Protein AF-A0A0F9UFG9-F1 (afdb_monomer_lite)

Foldseek 3Di:
DFQVVVDDPVQCCPPVALNVVLDDPVRRGPDFDKDKDFLVLLQQAAASVNPDRLVCCCVPPNDPVLVVLLVVCLVVPDQPDEFEEEPRHGRDDSSNSSSCNVVRHMHIYTYSVVVVVVVVVPPDD

Radius of gyration: 14.93 Å; chains: 1; bounding box: 31×34×44 Å

Secondary structure (DSSP, 8-state):
--GGGT--HHHHT-TTSTHHHH--GGGTT--PPPEEE-HHHHHTPBPTTSSSBHHHHHHHH--HHHHHHHHHHHHT--TT-EEEEETTEEEE-HHHHHHHHHHT--EEEEETHHHHHHHHH----

Structure (mmCIF, N/CA/C/O backbone):
data_AF-A0A0F9UFG9-F1
#
_entry.id   AF-A0A0F9UFG9-F1
#
loop_
_atom_site.group_PDB
_atom_site.id
_atom_site.type_symbol
_atom_site.label_atom_id
_atom_site.label_alt_id
_atom_site.label_comp_id
_atom_site.label_asym_id
_atom_site.label_entity_id
_atom_site.label_seq_id
_atom_site.pdbx_PDB_ins_code
_atom_site.Cartn_x
_atom_site.Cartn_y
_atom_site.Cartn_z
_atom_site.occupancy
_atom_site.B_iso_or_equiv
_atom_site.auth_seq_id
_atom_site.auth_comp_id
_atom_site.auth_asym_id
_atom_site.auth_atom_id
_atom_site.pdbx_PDB_model_num
ATOM 1 N N . MET A 1 1 ? -1.168 -2.558 -15.833 1.00 82.25 1 MET A N 1
ATOM 2 C CA . MET A 1 1 ? -0.671 -1.314 -15.203 1.00 82.25 1 MET A CA 1
ATOM 3 C C . MET A 1 1 ? 0.824 -1.455 -15.121 1.00 82.25 1 MET A C 1
ATOM 5 O O . MET A 1 1 ? 1.279 -2.537 -14.784 1.00 82.25 1 MET A O 1
ATOM 9 N N . LYS A 1 2 ? 1.577 -0.415 -15.444 1.00 83.06 2 LYS A N 1
ATOM 10 C CA . LYS A 1 2 ? 3.042 -0.458 -15.411 1.00 83.06 2 LYS A CA 1
ATOM 11 C C . LYS A 1 2 ? 3.569 0.313 -14.212 1.00 83.06 2 LYS A C 1
ATOM 13 O O . LYS A 1 2 ? 2.946 1.281 -13.784 1.00 83.06 2 LYS A O 1
ATOM 18 N N . LEU A 1 3 ? 4.744 -0.051 -13.704 1.00 80.50 3 LEU A N 1
ATOM 19 C CA . LEU A 1 3 ? 5.371 0.694 -12.604 1.00 80.50 3 LEU A CA 1
ATOM 20 C C . LEU A 1 3 ? 5.663 2.149 -12.980 1.00 80.50 3 LEU A C 1
ATOM 22 O O . LEU A 1 3 ? 5.494 3.044 -12.157 1.00 80.50 3 LEU A O 1
ATOM 26 N N . ILE A 1 4 ? 6.016 2.398 -14.242 1.00 79.81 4 ILE A N 1
ATOM 27 C CA . ILE A 1 4 ? 6.235 3.752 -14.774 1.00 79.81 4 ILE A CA 1
ATOM 28 C C . ILE A 1 4 ? 4.969 4.628 -14.800 1.00 79.81 4 ILE A C 1
ATOM 30 O O . ILE A 1 4 ? 5.070 5.835 -14.999 1.00 79.81 4 ILE A O 1
ATOM 34 N N . GLU A 1 5 ? 3.776 4.043 -14.632 1.00 81.00 5 GLU A N 1
ATOM 35 C CA . GLU A 1 5 ? 2.523 4.797 -14.475 1.00 81.00 5 GLU A CA 1
ATOM 36 C C . GLU A 1 5 ? 2.332 5.289 -13.030 1.00 81.00 5 GLU A C 1
ATOM 38 O O . GLU A 1 5 ? 1.543 6.205 -12.804 1.00 81.00 5 GLU A O 1
ATOM 43 N N . LEU A 1 6 ? 3.050 4.697 -12.066 1.00 79.31 6 LEU A N 1
ATOM 44 C CA . LEU A 1 6 ? 2.992 5.029 -10.639 1.00 79.31 6 LEU A CA 1
ATOM 45 C C . LEU A 1 6 ? 4.178 5.885 -10.185 1.00 79.31 6 LEU A C 1
ATOM 47 O O . LEU A 1 6 ? 4.005 6.751 -9.332 1.00 79.31 6 LEU A O 1
ATOM 51 N N . TYR A 1 7 ? 5.361 5.664 -10.763 1.00 82.50 7 TYR A N 1
ATOM 52 C CA . TYR A 1 7 ? 6.602 6.299 -10.327 1.00 82.50 7 TYR A CA 1
ATOM 53 C C . TYR A 1 7 ? 7.412 6.846 -11.495 1.00 82.50 7 TYR A C 1
ATOM 55 O O . TYR A 1 7 ? 7.462 6.291 -12.595 1.00 82.50 7 TYR A O 1
ATOM 63 N N . THR A 1 8 ? 8.135 7.922 -11.225 1.00 81.56 8 THR A N 1
ATOM 64 C CA . THR A 1 8 ? 9.182 8.427 -12.103 1.00 81.56 8 THR A CA 1
ATOM 65 C C . THR A 1 8 ? 10.448 7.575 -11.990 1.00 81.56 8 THR A C 1
ATOM 67 O O . THR A 1 8 ? 10.756 6.993 -10.953 1.00 81.56 8 THR A O 1
ATOM 70 N N . ASN A 1 9 ? 11.276 7.583 -13.039 1.00 77.25 9 ASN A N 1
ATOM 71 C CA . ASN A 1 9 ? 12.590 6.926 -13.005 1.00 77.25 9 ASN A CA 1
ATOM 72 C C . ASN A 1 9 ? 13.503 7.430 -11.874 1.00 77.25 9 ASN A C 1
ATOM 74 O O . ASN A 1 9 ? 14.442 6.730 -11.508 1.00 77.25 9 ASN A O 1
ATOM 78 N N . ALA A 1 10 ? 13.290 8.653 -11.377 1.00 80.31 10 ALA A N 1
ATOM 79 C CA . ALA A 1 10 ? 14.068 9.193 -10.269 1.00 80.31 10 ALA A CA 1
ATOM 80 C C . ALA A 1 10 ? 13.677 8.524 -8.944 1.00 80.31 10 ALA A C 1
ATOM 82 O O . ALA A 1 10 ? 14.565 8.102 -8.216 1.00 80.31 10 ALA A O 1
ATOM 83 N N . GLU A 1 11 ? 12.376 8.361 -8.688 1.00 78.81 11 GLU A N 1
ATOM 84 C CA . GLU A 1 11 ? 11.850 7.703 -7.481 1.00 78.81 11 GLU A CA 1
ATOM 85 C C . GLU A 1 11 ? 12.256 6.229 -7.423 1.00 78.81 11 GLU A C 1
ATOM 87 O O . GLU A 1 11 ? 12.689 5.742 -6.386 1.00 78.81 11 GLU A O 1
ATOM 92 N N . ILE A 1 12 ? 12.221 5.526 -8.558 1.00 76.62 12 ILE A N 1
ATOM 93 C CA . ILE A 1 12 ? 12.618 4.110 -8.605 1.00 76.62 12 ILE A CA 1
ATOM 94 C C . ILE A 1 12 ? 14.127 3.929 -8.383 1.00 76.62 12 ILE A C 1
ATOM 96 O O . ILE A 1 12 ? 14.566 2.886 -7.914 1.00 76.62 12 ILE A O 1
ATOM 100 N N . ARG A 1 13 ? 14.946 4.931 -8.718 1.00 76.06 13 ARG A N 1
ATOM 101 C CA . ARG A 1 13 ? 16.411 4.870 -8.572 1.00 76.06 13 ARG A CA 1
ATOM 102 C C . ARG A 1 13 ? 16.918 5.448 -7.256 1.00 76.06 13 ARG A C 1
ATOM 104 O O . ARG A 1 13 ? 18.131 5.482 -7.053 1.00 76.06 13 ARG A O 1
ATOM 111 N N . ASP A 1 14 ? 16.030 5.936 -6.400 1.00 78.25 14 ASP A N 1
ATOM 112 C CA . ASP A 1 14 ? 16.421 6.451 -5.100 1.00 78.25 14 ASP A CA 1
ATOM 113 C C . ASP A 1 14 ? 16.742 5.280 -4.165 1.00 78.25 14 ASP A C 1
ATOM 115 O O . ASP A 1 14 ? 15.848 4.620 -3.646 1.00 78.25 14 ASP A O 1
ATOM 119 N N . GLU A 1 15 ? 18.035 5.021 -3.946 1.00 78.31 15 GLU A N 1
ATOM 120 C CA . GLU A 1 15 ? 18.519 3.942 -3.069 1.00 78.31 15 GLU A CA 1
ATOM 121 C C . GLU A 1 15 ? 18.045 4.078 -1.611 1.00 78.31 15 GLU A C 1
ATOM 123 O O . GLU A 1 15 ? 18.164 3.125 -0.834 1.00 78.31 15 GLU A O 1
ATOM 128 N N . SER A 1 16 ? 17.523 5.244 -1.211 1.00 75.38 16 SER A N 1
ATOM 129 C CA . SER A 1 16 ? 16.902 5.416 0.103 1.00 75.38 16 SER A CA 1
ATOM 130 C C . SER A 1 16 ? 15.495 4.814 0.185 1.00 75.38 16 SER A C 1
ATOM 132 O O . SER A 1 16 ? 15.072 4.422 1.275 1.00 75.38 16 SER A O 1
ATOM 134 N N . GLU A 1 17 ? 14.808 4.669 -0.950 1.00 74.81 17 GLU A N 1
ATOM 135 C CA . GLU A 1 17 ? 13.478 4.079 -1.047 1.00 74.81 17 GLU A CA 1
ATOM 136 C C . GLU A 1 17 ? 13.561 2.562 -1.193 1.00 74.81 17 GLU A C 1
ATOM 138 O O . GLU A 1 17 ? 14.383 2.032 -1.945 1.00 74.81 17 GLU A O 1
ATOM 143 N N . ALA A 1 18 ? 12.666 1.841 -0.511 1.00 74.81 18 ALA A N 1
ATOM 144 C CA . ALA A 1 18 ? 12.637 0.382 -0.575 1.00 74.81 18 ALA A CA 1
ATOM 145 C C . ALA A 1 18 ? 12.461 -0.107 -2.020 1.00 74.81 18 ALA A C 1
ATOM 147 O O . ALA A 1 18 ? 13.154 -1.032 -2.428 1.00 74.81 18 ALA A O 1
ATOM 148 N N . LEU A 1 19 ? 11.614 0.558 -2.812 1.00 78.31 19 LEU A N 1
ATOM 149 C CA . LEU A 1 19 ? 11.304 0.198 -4.199 1.00 78.31 19 LEU A CA 1
ATOM 150 C C . LEU A 1 19 ? 12.554 -0.021 -5.072 1.00 78.31 19 LEU A C 1
ATOM 152 O O . LEU A 1 19 ? 12.592 -0.974 -5.851 1.00 78.31 19 LEU A O 1
ATOM 156 N N . SER A 1 20 ? 13.599 0.789 -4.890 1.00 76.00 20 SER A N 1
ATOM 157 C CA . SER A 1 20 ? 14.851 0.693 -5.656 1.00 76.00 20 SER A CA 1
ATOM 158 C C . SER A 1 20 ? 15.605 -0.631 -5.473 1.00 76.00 20 SER A C 1
ATOM 160 O O . SER A 1 20 ? 16.359 -1.044 -6.354 1.00 76.00 20 SER A O 1
ATOM 162 N N . HIS A 1 21 ? 15.373 -1.332 -4.358 1.00 76.69 21 HIS A N 1
ATOM 163 C CA . HIS A 1 21 ? 16.005 -2.617 -4.038 1.00 76.69 21 HIS A CA 1
ATOM 164 C C . HIS A 1 21 ? 15.202 -3.825 -4.535 1.00 76.69 21 HIS A C 1
ATOM 166 O O . HIS A 1 21 ? 15.720 -4.942 -4.518 1.00 76.69 21 HIS A O 1
ATOM 172 N N . PHE A 1 22 ? 13.950 -3.619 -4.958 1.00 71.19 22 PHE A N 1
ATOM 173 C CA . PHE A 1 22 ? 13.020 -4.689 -5.347 1.00 71.19 22 PHE A CA 1
ATOM 174 C C . PHE A 1 22 ? 12.619 -4.659 -6.825 1.00 71.19 22 PHE A C 1
ATOM 176 O O . PHE A 1 22 ? 12.056 -5.643 -7.304 1.00 71.19 22 PHE A O 1
ATOM 183 N N . VAL A 1 23 ? 12.912 -3.574 -7.549 1.00 68.19 23 VAL A N 1
ATOM 184 C CA . VAL A 1 23 ? 12.576 -3.420 -8.971 1.00 68.19 23 VAL A CA 1
ATOM 185 C C . VAL A 1 23 ? 13.839 -3.548 -9.837 1.00 68.19 23 VAL A C 1
ATOM 187 O O . VAL A 1 23 ? 14.592 -2.581 -9.982 1.00 68.19 23 VAL A O 1
ATOM 190 N N . PRO A 1 24 ? 14.096 -4.718 -10.450 1.00 65.31 24 PRO A N 1
ATOM 191 C CA . PRO A 1 24 ? 15.005 -4.828 -11.582 1.00 65.31 24 PRO A CA 1
ATOM 192 C C . PRO A 1 24 ? 14.582 -3.875 -12.706 1.00 65.31 24 PRO A C 1
ATOM 194 O O . PRO A 1 24 ? 13.402 -3.735 -13.013 1.00 65.31 24 PRO A O 1
ATOM 197 N N . MET A 1 25 ? 15.551 -3.233 -13.362 1.00 59.78 25 MET A N 1
ATOM 198 C CA . MET A 1 25 ? 15.290 -2.262 -14.440 1.00 59.78 25 MET A CA 1
ATOM 199 C C . MET A 1 25 ? 14.477 -2.834 -15.615 1.00 59.78 25 MET A C 1
ATOM 201 O O . MET A 1 25 ? 13.821 -2.068 -16.320 1.00 59.78 25 MET A O 1
ATOM 205 N N . ASP A 1 26 ? 14.511 -4.153 -15.810 1.00 60.47 26 ASP A N 1
ATOM 206 C CA . ASP A 1 26 ? 13.777 -4.848 -16.871 1.00 60.47 26 ASP A CA 1
ATOM 207 C C . ASP A 1 26 ? 12.264 -4.961 -16.573 1.00 60.47 26 ASP A C 1
ATOM 209 O O . ASP A 1 26 ? 11.470 -5.150 -17.493 1.00 60.47 26 ASP A O 1
ATOM 213 N N . ASP A 1 27 ? 11.843 -4.748 -15.319 1.00 65.00 27 ASP A N 1
ATOM 214 C CA . ASP A 1 27 ? 10.459 -4.950 -14.858 1.00 65.00 27 ASP A CA 1
ATOM 215 C C . ASP A 1 27 ? 9.605 -3.667 -14.925 1.00 65.00 27 ASP A C 1
ATOM 217 O O . ASP A 1 27 ? 8.403 -3.680 -14.655 1.00 65.00 27 ASP A O 1
ATOM 221 N N . LEU A 1 28 ? 10.204 -2.537 -15.315 1.00 66.88 28 LEU A N 1
ATOM 222 C CA . LEU A 1 28 ? 9.542 -1.226 -15.374 1.00 66.88 28 LEU A CA 1
ATOM 223 C C . LEU A 1 28 ? 8.382 -1.167 -16.374 1.00 66.88 28 LEU A C 1
ATOM 225 O O . LEU A 1 28 ? 7.394 -0.464 -16.146 1.00 66.88 28 LEU A O 1
ATOM 229 N N . ASP A 1 29 ? 8.519 -1.900 -17.477 1.00 72.25 29 ASP A N 1
ATOM 230 C CA . ASP A 1 29 ? 7.554 -1.944 -18.575 1.00 72.25 29 ASP A CA 1
ATOM 231 C C . ASP A 1 29 ? 6.599 -3.145 -18.498 1.00 72.25 29 ASP A C 1
ATOM 233 O O . ASP A 1 29 ? 5.754 -3.304 -19.383 1.00 72.25 29 ASP A O 1
ATOM 237 N N . PHE A 1 30 ? 6.721 -3.973 -17.456 1.00 76.19 30 PHE A N 1
ATOM 238 C CA . PHE A 1 30 ? 5.870 -5.138 -17.248 1.00 76.19 30 PHE A CA 1
ATOM 239 C C . PHE A 1 30 ? 4.412 -4.733 -16.986 1.00 76.19 30 PHE A C 1
ATOM 241 O O . PHE A 1 30 ? 4.127 -3.773 -16.264 1.00 76.19 30 PHE A O 1
ATOM 248 N N . ASP A 1 31 ? 3.476 -5.490 -17.562 1.00 82.19 31 ASP A N 1
ATOM 249 C CA . ASP A 1 31 ? 2.043 -5.278 -17.382 1.00 82.19 31 ASP A CA 1
ATOM 250 C C . ASP A 1 31 ? 1.535 -5.994 -16.124 1.00 82.19 31 ASP A C 1
ATOM 252 O O . ASP A 1 31 ? 1.051 -7.124 -16.158 1.00 82.19 31 ASP A O 1
ATOM 256 N N . PHE A 1 32 ? 1.575 -5.296 -14.993 1.00 86.12 32 PHE A N 1
ATOM 257 C CA . PHE A 1 32 ? 1.019 -5.789 -13.739 1.00 86.12 32 PHE A CA 1
ATOM 258 C C . PHE A 1 32 ? -0.508 -5.845 -13.770 1.00 86.12 32 PHE A C 1
ATOM 260 O O . PHE A 1 32 ? -1.195 -4.924 -14.244 1.00 86.12 32 PHE A O 1
ATOM 267 N N . THR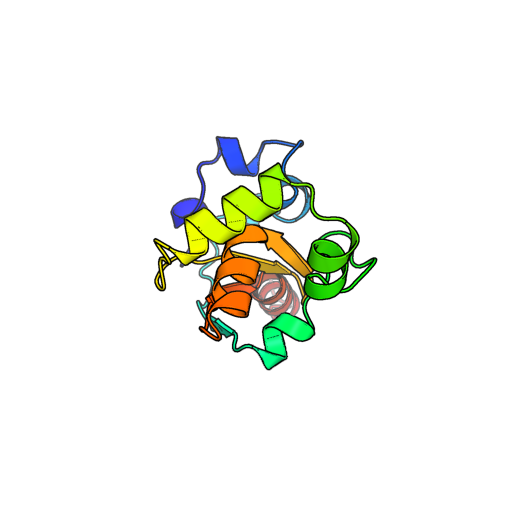 A 1 33 ? -1.042 -6.902 -13.161 1.00 89.62 33 THR A N 1
ATOM 268 C CA . THR A 1 33 ? -2.462 -6.996 -12.827 1.00 89.62 33 THR A CA 1
ATOM 269 C C . THR A 1 33 ? -2.724 -6.247 -11.528 1.00 89.62 33 THR A C 1
ATOM 271 O O . THR A 1 33 ? -2.148 -6.568 -10.491 1.00 89.62 33 THR A O 1
ATOM 274 N N . VAL A 1 34 ? -3.641 -5.278 -11.566 1.00 92.94 34 VAL A N 1
ATOM 275 C CA . VAL A 1 34 ? -4.110 -4.613 -10.347 1.00 92.94 34 VAL A CA 1
ATOM 276 C C . VAL A 1 34 ? -5.126 -5.510 -9.653 1.00 92.94 34 VAL A C 1
ATOM 278 O O . VAL A 1 34 ? -6.148 -5.877 -10.235 1.00 92.94 34 VAL A O 1
ATOM 281 N N . LYS A 1 35 ? -4.840 -5.849 -8.403 1.00 95.31 35 LYS A N 1
ATOM 282 C CA . LYS A 1 35 ? -5.667 -6.671 -7.522 1.00 95.31 35 LYS A CA 1
ATOM 283 C C . LYS A 1 35 ? -6.232 -5.803 -6.397 1.00 95.31 35 LYS A C 1
ATOM 285 O O . LYS A 1 35 ? -5.843 -4.648 -6.228 1.00 95.31 35 LYS A O 1
ATOM 290 N N . THR A 1 36 ? -7.147 -6.367 -5.618 1.00 97.12 36 THR A N 1
ATOM 291 C CA . THR A 1 36 ? -7.730 -5.710 -4.443 1.00 97.12 36 THR A CA 1
ATOM 292 C C . THR A 1 36 ? -7.492 -6.578 -3.219 1.00 97.12 36 THR A C 1
ATOM 294 O O . THR A 1 36 ? -7.774 -7.776 -3.256 1.00 97.12 36 THR A O 1
ATOM 297 N N . MET A 1 37 ? -6.970 -5.982 -2.149 1.00 96.62 37 MET A N 1
ATOM 298 C CA . MET A 1 37 ? -6.802 -6.629 -0.851 1.00 96.62 37 MET A CA 1
ATOM 299 C C . MET A 1 37 ? -7.869 -6.143 0.129 1.00 96.62 37 MET A C 1
ATOM 301 O O . MET A 1 37 ? -8.180 -4.952 0.193 1.00 96.62 37 MET A O 1
ATOM 305 N N . ASN A 1 38 ? -8.441 -7.082 0.876 1.00 96.50 38 ASN A N 1
ATOM 306 C CA . ASN A 1 38 ? -9.371 -6.811 1.968 1.00 96.50 38 ASN A CA 1
ATOM 307 C C . ASN A 1 38 ? -8.645 -6.751 3.323 1.00 96.50 38 ASN A C 1
ATOM 309 O O . ASN A 1 38 ? -7.446 -7.010 3.411 1.00 96.50 38 ASN A O 1
ATOM 313 N N . ILE A 1 39 ? -9.393 -6.475 4.394 1.00 96.19 39 ILE A N 1
ATOM 314 C CA . ILE A 1 39 ? -8.824 -6.338 5.739 1.00 96.19 39 ILE A CA 1
ATOM 315 C C . ILE A 1 39 ? -8.074 -7.588 6.221 1.00 96.19 39 ILE A C 1
ATOM 317 O O . ILE A 1 39 ? -6.962 -7.458 6.717 1.00 96.19 39 ILE A O 1
ATOM 321 N N . SER A 1 40 ? -8.613 -8.794 5.997 1.00 96.69 40 SER A N 1
ATOM 322 C CA . SER A 1 40 ? -7.932 -10.036 6.397 1.00 96.69 40 SER A CA 1
ATOM 323 C C . SER A 1 40 ? -6.593 -10.219 5.685 1.00 96.69 40 SER A C 1
ATOM 325 O O . SER A 1 40 ? -5.626 -10.660 6.289 1.00 96.69 40 SER A O 1
ATOM 327 N N . GLN A 1 41 ? -6.505 -9.818 4.415 1.00 97.38 41 GLN A N 1
ATOM 328 C CA . GLN A 1 41 ? -5.250 -9.867 3.669 1.00 97.38 41 GLN A CA 1
ATOM 329 C C . GLN A 1 41 ? -4.265 -8.791 4.140 1.00 97.38 41 GLN A C 1
ATOM 331 O O . GLN A 1 41 ? -3.064 -9.032 4.116 1.00 97.38 41 GLN A O 1
ATOM 336 N N . ILE A 1 42 ? -4.754 -7.624 4.580 1.00 97.31 42 ILE A N 1
ATOM 337 C CA . ILE A 1 42 ? -3.916 -6.566 5.164 1.00 97.31 42 ILE A CA 1
ATOM 338 C C . ILE A 1 42 ? -3.282 -7.029 6.484 1.00 97.31 42 ILE A C 1
ATOM 340 O O . ILE A 1 42 ? -2.113 -6.735 6.729 1.00 97.31 42 ILE A O 1
ATOM 344 N N . GLU A 1 43 ? -4.019 -7.763 7.323 1.00 97.06 43 GLU A N 1
ATOM 345 C CA . GLU A 1 43 ? -3.501 -8.305 8.591 1.00 97.06 43 GLU A CA 1
ATOM 346 C C . GLU A 1 43 ? -2.321 -9.269 8.386 1.00 97.06 43 GLU A C 1
ATOM 348 O O . GLU A 1 43 ? -1.423 -9.321 9.230 1.00 97.06 43 GLU A O 1
ATOM 353 N N . ASP A 1 44 ? -2.288 -9.965 7.248 1.00 97.56 44 ASP A N 1
ATOM 354 C CA . ASP A 1 44 ? -1.232 -10.912 6.880 1.00 97.56 44 ASP A CA 1
ATOM 355 C C . ASP A 1 44 ? -0.002 -10.246 6.232 1.00 97.56 44 ASP A C 1
ATOM 357 O O . ASP A 1 44 ? 1.013 -10.912 6.006 1.00 97.56 44 ASP A O 1
ATOM 361 N N . LEU A 1 45 ? -0.051 -8.940 5.936 1.00 97.94 45 LEU A N 1
ATOM 362 C CA . LEU A 1 45 ? 1.069 -8.240 5.307 1.00 97.94 45 LEU A C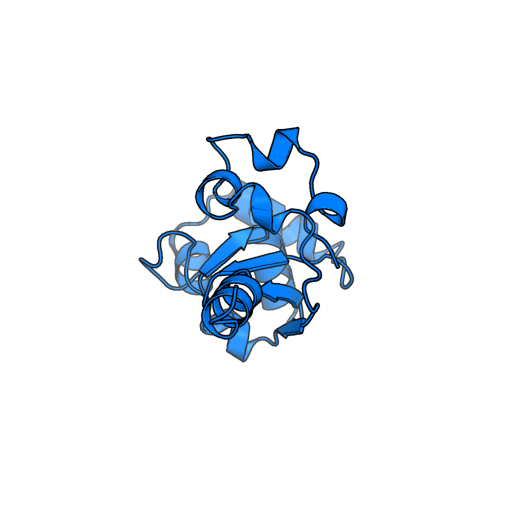A 1
ATOM 363 C C . LEU A 1 45 ? 2.256 -8.105 6.255 1.00 97.94 45 LEU A C 1
ATOM 365 O O . LEU A 1 45 ? 2.127 -7.762 7.433 1.00 97.94 45 LEU A O 1
ATOM 369 N N . LEU A 1 46 ? 3.445 -8.290 5.697 1.00 97.38 46 LEU A N 1
ATOM 370 C CA . LEU A 1 46 ? 4.714 -8.073 6.370 1.00 97.38 46 LEU A CA 1
ATOM 371 C C . LEU A 1 46 ? 5.296 -6.706 6.013 1.00 97.38 46 LEU A C 1
ATOM 373 O O . LEU A 1 46 ? 5.007 -6.122 4.965 1.00 97.38 46 LEU A O 1
ATOM 377 N N . THR A 1 47 ? 6.187 -6.218 6.869 1.00 95.38 47 THR A N 1
ATOM 378 C CA . THR A 1 47 ? 7.092 -5.128 6.506 1.00 95.38 47 THR A CA 1
ATOM 379 C C . THR A 1 47 ? 7.957 -5.514 5.293 1.00 95.38 47 THR A C 1
ATOM 381 O O . THR A 1 47 ? 8.172 -6.697 5.025 1.00 95.38 47 THR A O 1
ATOM 384 N N . TRP A 1 48 ? 8.535 -4.537 4.589 1.00 89.88 48 TRP A N 1
ATOM 385 C CA . TRP A 1 48 ? 9.459 -4.760 3.471 1.00 89.88 48 TRP A CA 1
ATOM 386 C C . TRP A 1 48 ? 10.646 -5.660 3.853 1.00 89.88 48 TRP A C 1
ATOM 388 O O . TRP A 1 48 ? 11.125 -6.454 3.045 1.00 89.88 48 TRP A O 1
ATOM 398 N N . ARG A 1 49 ? 11.098 -5.589 5.115 1.00 89.38 49 ARG A N 1
ATOM 399 C CA . ARG A 1 49 ? 12.157 -6.456 5.662 1.00 89.38 49 ARG A CA 1
ATOM 400 C C . ARG A 1 49 ? 11.692 -7.893 5.893 1.00 89.38 49 ARG A C 1
ATOM 402 O O . ARG A 1 49 ? 12.527 -8.790 5.988 1.00 89.38 49 ARG A O 1
ATOM 409 N N . GLY A 1 50 ? 10.384 -8.118 5.995 1.00 91.81 50 GLY A N 1
ATOM 410 C CA . GLY A 1 50 ? 9.791 -9.411 6.319 1.00 91.81 50 GLY A CA 1
ATOM 411 C C . GLY A 1 50 ? 10.006 -9.840 7.771 1.00 91.81 50 GLY A C 1
ATOM 412 O O . GLY A 1 50 ? 9.894 -11.026 8.067 1.00 91.81 50 GLY A O 1
ATOM 413 N N . ASP A 1 51 ? 10.365 -8.913 8.661 1.00 93.12 51 ASP A N 1
ATOM 414 C CA . ASP A 1 51 ? 10.714 -9.195 10.057 1.00 93.12 51 ASP A CA 1
ATOM 415 C C . ASP A 1 51 ? 9.506 -9.180 11.003 1.00 93.12 51 ASP A C 1
ATOM 417 O O . ASP A 1 51 ? 9.548 -9.808 12.062 1.00 93.12 51 ASP A O 1
ATOM 421 N N . MET A 1 52 ? 8.417 -8.509 10.621 1.00 96.19 52 MET A N 1
ATOM 422 C CA . MET A 1 52 ? 7.181 -8.453 11.398 1.00 96.19 52 MET A CA 1
ATOM 423 C C . MET A 1 52 ? 5.957 -8.132 10.534 1.00 96.19 52 MET A C 1
ATOM 425 O O . MET A 1 52 ? 6.086 -7.627 9.418 1.00 96.19 52 MET A O 1
ATOM 429 N N . PHE A 1 53 ? 4.762 -8.378 11.076 1.00 97.88 53 PHE A N 1
ATOM 430 C CA . PHE A 1 53 ? 3.507 -7.948 10.458 1.00 97.88 53 PHE A CA 1
ATOM 431 C C . PHE A 1 53 ? 3.385 -6.422 10.451 1.00 97.88 53 PHE A C 1
ATOM 433 O O . PHE A 1 53 ? 3.674 -5.766 11.457 1.00 97.88 53 PHE A O 1
ATOM 440 N N . LEU A 1 54 ? 2.907 -5.866 9.339 1.00 96.62 54 LEU A N 1
ATOM 441 C CA . LEU A 1 54 ? 2.743 -4.431 9.119 1.00 96.62 54 LEU A CA 1
ATOM 442 C C . LEU A 1 54 ? 1.878 -3.786 10.205 1.00 96.62 54 LEU A C 1
ATOM 444 O O . LEU A 1 54 ? 2.292 -2.805 10.821 1.00 96.62 54 LEU A O 1
ATOM 448 N N . VAL A 1 55 ? 0.697 -4.354 10.465 1.00 97.00 55 VAL A N 1
ATOM 449 C CA . VAL A 1 55 ? -0.259 -3.799 11.436 1.00 97.00 55 VAL A CA 1
ATOM 450 C C . VAL A 1 55 ? 0.351 -3.761 12.838 1.00 97.00 55 VAL A C 1
ATOM 452 O O . VAL A 1 55 ? 0.228 -2.758 13.540 1.00 97.00 55 VAL A O 1
ATOM 455 N N . ALA A 1 56 ? 1.061 -4.821 13.239 1.00 96.94 56 ALA A N 1
ATOM 456 C CA . ALA A 1 56 ? 1.767 -4.854 14.517 1.00 96.94 56 ALA A CA 1
ATOM 457 C C . ALA A 1 56 ? 2.898 -3.814 14.563 1.00 96.94 56 ALA A C 1
ATOM 459 O O . ALA A 1 56 ? 3.018 -3.090 15.547 1.00 96.94 56 ALA A O 1
ATOM 460 N N . SER A 1 57 ? 3.671 -3.687 13.479 1.00 96.25 57 SER A N 1
ATOM 461 C CA . SER A 1 57 ? 4.742 -2.694 13.353 1.00 96.25 57 SER A CA 1
ATOM 462 C C . SER A 1 57 ? 4.222 -1.275 13.554 1.00 96.25 57 SER A C 1
ATOM 464 O O . SER A 1 57 ? 4.733 -0.537 14.392 1.00 96.25 57 SER A O 1
ATOM 466 N N . MET A 1 58 ? 3.152 -0.912 12.848 1.00 95.06 58 MET A N 1
ATOM 467 C CA . MET A 1 58 ? 2.588 0.432 12.920 1.00 95.06 58 MET A CA 1
ATOM 468 C C . MET A 1 58 ? 1.908 0.696 14.263 1.00 95.06 58 MET A C 1
ATOM 470 O O . MET A 1 58 ? 2.042 1.784 14.810 1.00 95.06 58 MET A O 1
ATOM 474 N N . ARG A 1 59 ? 1.239 -0.294 14.856 1.00 94.56 59 ARG A N 1
ATOM 475 C CA . ARG A 1 59 ? 0.649 -0.140 16.191 1.00 94.56 59 ARG A CA 1
ATOM 476 C C . ARG A 1 59 ? 1.708 0.083 17.275 1.00 94.56 59 ARG A C 1
ATOM 478 O O . ARG A 1 59 ? 1.500 0.912 18.156 1.00 94.56 59 ARG A O 1
ATOM 485 N N . ASP A 1 60 ? 2.807 -0.667 17.225 1.00 95.81 60 ASP A N 1
ATOM 486 C CA . ASP A 1 60 ? 3.765 -0.743 18.332 1.00 95.81 60 ASP A CA 1
ATOM 487 C C . ASP A 1 60 ? 4.954 0.226 18.160 1.00 95.81 60 ASP A C 1
ATOM 489 O O . ASP A 1 60 ? 5.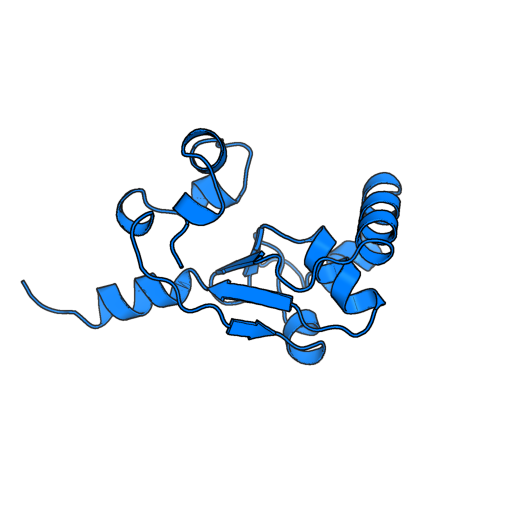637 0.544 19.139 1.00 95.81 60 ASP A O 1
ATOM 493 N N . HIS A 1 61 ? 5.208 0.706 16.936 1.00 95.44 61 HIS A N 1
ATOM 494 C CA . HIS A 1 61 ? 6.406 1.485 16.600 1.00 95.44 61 HIS A CA 1
ATOM 495 C C . HIS A 1 61 ? 6.168 2.744 15.755 1.00 95.44 61 HIS A C 1
ATOM 497 O O . HIS A 1 61 ? 7.138 3.468 15.524 1.00 95.44 61 HIS A O 1
ATOM 503 N N . ALA A 1 62 ? 4.942 3.042 15.300 1.00 94.19 62 ALA A N 1
ATOM 504 C CA . ALA A 1 62 ? 4.712 4.263 14.526 1.00 94.19 62 ALA A CA 1
ATOM 505 C C . ALA A 1 62 ? 5.024 5.517 15.351 1.00 94.19 62 ALA A C 1
ATOM 507 O O . ALA A 1 62 ? 4.620 5.644 16.512 1.00 94.19 62 ALA A O 1
ATOM 508 N N . THR A 1 63 ? 5.726 6.468 14.737 1.00 96.50 63 THR A N 1
ATOM 509 C CA . THR A 1 63 ? 5.946 7.777 15.357 1.00 96.50 63 THR A CA 1
ATOM 510 C C . THR A 1 63 ? 4.656 8.608 15.329 1.00 96.50 63 THR A C 1
ATOM 512 O O . THR A 1 63 ? 3.771 8.342 14.507 1.00 96.50 63 THR A O 1
ATOM 515 N N . PRO A 1 64 ? 4.524 9.641 16.183 1.00 96.75 64 PRO A N 1
ATOM 516 C CA . PRO A 1 64 ? 3.383 10.556 16.133 1.00 96.75 64 PRO A CA 1
ATOM 517 C C . PRO A 1 64 ? 3.142 11.143 14.736 1.00 96.75 64 PRO A C 1
ATOM 519 O O . PRO A 1 64 ? 2.005 11.198 14.283 1.00 96.75 64 PRO A O 1
ATOM 522 N N . GLU A 1 65 ? 4.207 11.486 14.009 1.00 96.19 65 GLU A N 1
ATOM 523 C CA . GLU A 1 65 ? 4.121 12.033 12.652 1.00 96.19 65 GLU A CA 1
ATOM 524 C C . GLU A 1 65 ? 3.534 11.024 11.656 1.00 96.19 65 GLU A C 1
ATOM 526 O O . GLU A 1 65 ? 2.762 11.397 10.775 1.00 96.19 65 GLU A O 1
ATOM 531 N N . GLN A 1 66 ? 3.863 9.737 11.799 1.00 95.25 66 GLN A N 1
ATOM 532 C CA . GLN A 1 66 ? 3.280 8.684 10.965 1.00 95.25 66 GLN A CA 1
ATOM 533 C C . GLN A 1 66 ? 1.802 8.463 11.286 1.00 95.25 66 GLN A C 1
ATOM 535 O O . GLN A 1 66 ? 1.004 8.253 10.375 1.00 95.25 66 GLN A O 1
ATOM 540 N N . ILE A 1 67 ? 1.429 8.527 12.566 1.00 96.06 67 ILE A N 1
ATOM 541 C CA . ILE A 1 67 ? 0.031 8.426 13.003 1.00 96.06 67 ILE A CA 1
ATOM 542 C C . ILE A 1 67 ? -0.783 9.596 12.437 1.00 96.06 67 ILE A C 1
ATOM 544 O O . ILE A 1 67 ? -1.860 9.383 11.879 1.00 96.06 67 ILE A O 1
ATOM 548 N N . ASP A 1 68 ? -0.259 10.819 12.520 1.00 97.00 68 ASP A N 1
ATOM 549 C CA . ASP A 1 68 ? -0.898 12.008 11.951 1.00 97.00 68 ASP A CA 1
ATOM 550 C C . ASP A 1 68 ? -1.047 11.893 10.430 1.00 97.00 68 ASP A C 1
ATOM 552 O O . ASP A 1 68 ? -2.106 12.215 9.883 1.00 97.00 68 ASP A O 1
ATOM 556 N N . LEU A 1 69 ? -0.029 11.368 9.742 1.00 95.38 69 LEU A N 1
ATOM 557 C CA . LEU A 1 69 ? -0.088 11.112 8.305 1.00 95.38 69 LEU A CA 1
ATOM 558 C C . LEU A 1 69 ? -1.163 10.079 7.946 1.00 95.38 69 LEU A C 1
ATOM 560 O O . LEU A 1 69 ? -1.933 10.314 7.016 1.00 95.38 69 LEU A O 1
ATOM 564 N N . ILE A 1 70 ? -1.254 8.969 8.686 1.00 96.88 70 ILE A N 1
ATOM 565 C CA . ILE A 1 70 ? -2.293 7.947 8.485 1.00 96.88 70 ILE A CA 1
ATOM 566 C C . ILE A 1 70 ? -3.683 8.550 8.680 1.00 96.88 70 ILE A C 1
ATOM 568 O O . ILE A 1 70 ? -4.554 8.355 7.838 1.00 96.88 70 ILE A O 1
ATOM 572 N N . ASN A 1 71 ? -3.891 9.324 9.747 1.00 97.38 71 ASN A N 1
ATOM 573 C CA . ASN A 1 71 ? -5.173 9.978 10.004 1.00 97.38 71 ASN A CA 1
ATOM 574 C C . ASN A 1 71 ? -5.534 10.983 8.904 1.00 97.38 71 ASN A C 1
ATOM 576 O O . ASN A 1 71 ? -6.686 11.049 8.482 1.00 97.38 71 ASN A O 1
ATOM 580 N N . SER A 1 72 ? -4.554 11.749 8.420 1.00 96.56 72 SER A N 1
ATOM 581 C CA . SER A 1 72 ? -4.739 12.660 7.289 1.00 96.56 72 SER A CA 1
ATOM 582 C C . SER A 1 72 ? -5.163 11.899 6.028 1.00 96.56 72 SER A C 1
ATOM 584 O O . SER A 1 72 ? -6.165 12.249 5.410 1.00 96.56 72 SER A O 1
ATOM 586 N N . MET A 1 73 ? -4.472 10.801 5.702 1.00 96.31 73 MET A N 1
ATOM 587 C CA . MET A 1 73 ? -4.819 9.937 4.568 1.00 96.31 73 MET A CA 1
ATOM 588 C C . MET A 1 73 ? -6.172 9.240 4.735 1.00 96.31 73 MET A C 1
ATOM 590 O O . MET A 1 73 ? -6.852 9.012 3.746 1.00 96.31 73 MET A O 1
ATOM 594 N N . ALA A 1 74 ? -6.580 8.898 5.957 1.00 96.56 74 ALA A N 1
ATOM 595 C CA . ALA A 1 74 ? -7.891 8.310 6.214 1.00 96.56 74 ALA A CA 1
ATOM 596 C C . ALA A 1 74 ? -9.030 9.325 6.008 1.00 96.56 74 ALA A C 1
ATOM 598 O O . ALA A 1 74 ? -10.115 8.959 5.565 1.00 96.56 74 ALA A O 1
ATOM 599 N N . ASN A 1 75 ? -8.798 10.607 6.300 1.00 97.19 75 ASN A N 1
ATOM 600 C CA . ASN A 1 75 ? -9.798 11.653 6.066 1.00 97.19 75 ASN A CA 1
ATOM 601 C C . ASN A 1 75 ? -10.010 11.955 4.574 1.00 97.19 75 ASN A C 1
ATOM 603 O O . ASN A 1 75 ? -11.110 12.349 4.194 1.00 97.19 75 ASN A O 1
ATOM 607 N N . ASP A 1 76 ? -8.971 11.780 3.755 1.00 95.62 76 ASP A N 1
ATOM 608 C CA . ASP A 1 76 ? -8.988 11.978 2.301 1.00 95.62 76 ASP A CA 1
ATOM 609 C C . ASP A 1 76 ? -8.557 10.689 1.588 1.00 95.62 76 ASP A C 1
ATOM 611 O O . ASP A 1 76 ? -7.560 10.636 0.865 1.00 95.62 76 ASP A O 1
ATOM 615 N N . PHE A 1 77 ? -9.262 9.599 1.896 1.00 96.50 77 PHE A N 1
ATOM 616 C CA . PHE A 1 77 ? -8.900 8.279 1.399 1.00 96.50 77 PHE A CA 1
ATOM 617 C C . PHE A 1 77 ? -9.144 8.171 -0.109 1.00 96.50 77 PHE A C 1
ATOM 619 O O . PHE A 1 77 ? -10.269 8.331 -0.580 1.00 96.50 77 PHE A O 1
ATOM 626 N N . ASP A 1 78 ? -8.085 7.850 -0.851 1.00 95.81 78 ASP A N 1
ATOM 627 C CA . ASP A 1 78 ? -8.132 7.606 -2.292 1.00 95.81 78 ASP A CA 1
ATOM 628 C C . ASP A 1 78 ? -8.294 6.100 -2.587 1.00 95.81 78 ASP A C 1
ATOM 630 O O . ASP A 1 78 ? -7.311 5.363 -2.500 1.00 95.81 78 ASP A O 1
ATOM 634 N N . PRO A 1 79 ? -9.493 5.611 -2.961 1.00 93.81 79 PRO A N 1
ATOM 635 C CA . PRO A 1 79 ? -9.717 4.190 -3.238 1.00 93.81 79 PRO A CA 1
ATOM 636 C C . PRO A 1 79 ? -9.041 3.702 -4.529 1.00 93.81 79 PRO A C 1
ATOM 638 O O . PRO A 1 79 ? -8.946 2.492 -4.756 1.00 93.81 79 PRO A O 1
ATOM 641 N N . ASP A 1 80 ? -8.601 4.619 -5.394 1.00 93.06 80 ASP A N 1
ATOM 642 C CA . ASP A 1 80 ? -7.961 4.294 -6.665 1.00 93.06 80 ASP A CA 1
ATOM 643 C C . ASP A 1 80 ? -6.438 4.224 -6.568 1.00 93.06 80 ASP A C 1
ATOM 645 O O . ASP A 1 80 ? -5.796 3.666 -7.468 1.00 93.06 80 ASP A O 1
ATOM 649 N N . ARG A 1 81 ? -5.859 4.713 -5.465 1.00 92.69 81 ARG A N 1
ATOM 650 C CA . ARG A 1 81 ? -4.424 4.620 -5.214 1.00 92.69 81 ARG A CA 1
ATOM 651 C C . ARG A 1 81 ? -3.984 3.159 -5.181 1.00 92.69 81 ARG A C 1
ATOM 653 O O . ARG A 1 81 ? -4.512 2.328 -4.444 1.00 92.69 81 ARG A O 1
ATOM 660 N N . CYS A 1 82 ? -2.971 2.862 -5.988 1.00 93.56 82 CYS A N 1
ATOM 661 C CA . CYS A 1 82 ? -2.367 1.543 -6.057 1.00 93.56 82 CYS A CA 1
ATOM 662 C C . CYS A 1 82 ? -1.098 1.496 -5.200 1.00 93.56 82 CYS A C 1
ATOM 664 O O . CYS A 1 82 ? -0.271 2.404 -5.271 1.00 93.56 82 CYS A O 1
ATOM 666 N N . VAL A 1 83 ? -0.959 0.451 -4.386 1.00 94.50 83 VAL A N 1
ATOM 667 C CA . VAL A 1 83 ? 0.233 0.184 -3.566 1.00 94.50 83 VAL A CA 1
ATOM 668 C C . VAL A 1 83 ? 1.046 -0.972 -4.145 1.00 94.50 83 VAL A C 1
ATOM 670 O O . VAL A 1 83 ? 0.545 -1.744 -4.967 1.00 94.50 83 VAL A O 1
ATOM 673 N N . VAL A 1 84 ? 2.294 -1.119 -3.703 1.00 92.81 84 VAL A N 1
ATOM 674 C CA . VAL A 1 84 ? 3.212 -2.138 -4.228 1.00 92.81 84 VAL A CA 1
ATOM 675 C C . VAL A 1 84 ? 3.590 -3.112 -3.126 1.00 92.81 84 VAL A C 1
ATOM 677 O O . VAL A 1 84 ? 4.068 -2.709 -2.062 1.00 92.81 84 VAL A O 1
ATOM 680 N N . ILE A 1 85 ? 3.406 -4.402 -3.396 1.00 94.38 85 ILE A N 1
ATOM 681 C CA . ILE A 1 85 ? 3.877 -5.483 -2.530 1.00 94.38 85 ILE A CA 1
ATOM 682 C C . ILE A 1 85 ? 4.795 -6.431 -3.303 1.00 94.38 85 ILE A C 1
ATOM 684 O O . ILE A 1 85 ? 4.763 -6.472 -4.528 1.00 94.38 85 ILE A O 1
ATOM 688 N N . ASP A 1 86 ? 5.573 -7.226 -2.581 1.00 90.81 86 ASP A N 1
ATOM 689 C CA . ASP A 1 86 ? 6.338 -8.353 -3.109 1.00 90.81 86 ASP A CA 1
ATOM 690 C C . ASP A 1 86 ? 6.141 -9.564 -2.196 1.00 90.81 86 ASP A C 1
ATOM 692 O O . ASP A 1 86 ? 6.612 -9.575 -1.053 1.00 90.81 86 ASP A O 1
ATOM 696 N N . ASN A 1 87 ? 5.403 -10.572 -2.673 1.00 89.56 87 ASN A N 1
ATOM 697 C CA . ASN A 1 87 ? 5.191 -11.834 -1.956 1.00 89.56 87 ASN A CA 1
ATOM 698 C C . ASN A 1 87 ? 4.732 -11.622 -0.491 1.00 89.56 87 ASN A C 1
ATOM 700 O O . ASN A 1 87 ? 5.287 -12.184 0.458 1.00 89.56 87 ASN A O 1
ATOM 704 N N . GLY A 1 88 ? 3.742 -10.741 -0.306 1.00 92.31 88 GLY A N 1
ATOM 705 C CA . GLY A 1 88 ? 3.168 -10.386 1.000 1.00 92.31 88 GLY A CA 1
ATOM 706 C C . GLY A 1 88 ? 3.950 -9.342 1.809 1.00 92.31 88 GLY A C 1
ATOM 707 O O . GLY A 1 88 ? 3.518 -8.978 2.901 1.00 92.31 88 GLY A O 1
ATOM 708 N N . ARG A 1 89 ? 5.077 -8.832 1.301 1.00 94.81 89 ARG A N 1
ATOM 709 C CA . ARG A 1 89 ? 5.829 -7.727 1.914 1.00 94.81 89 ARG A CA 1
ATOM 710 C C . ARG A 1 89 ? 5.427 -6.413 1.278 1.00 94.81 89 ARG A C 1
ATOM 712 O O . ARG A 1 89 ? 5.428 -6.307 0.059 1.00 94.81 89 ARG A O 1
ATOM 719 N N . VAL A 1 90 ? 5.123 -5.399 2.075 1.00 94.44 90 VAL A N 1
ATOM 720 C CA . VAL A 1 90 ? 4.808 -4.075 1.527 1.00 94.44 90 VAL A CA 1
ATOM 721 C C . VAL A 1 90 ? 6.093 -3.381 1.115 1.00 94.44 90 VAL A C 1
ATOM 723 O O . VAL A 1 90 ? 6.988 -3.240 1.940 1.00 94.44 90 VAL A O 1
ATOM 726 N N . ILE A 1 91 ? 6.181 -2.949 -0.139 1.00 91.50 91 ILE A N 1
ATOM 727 C CA . ILE A 1 91 ? 7.338 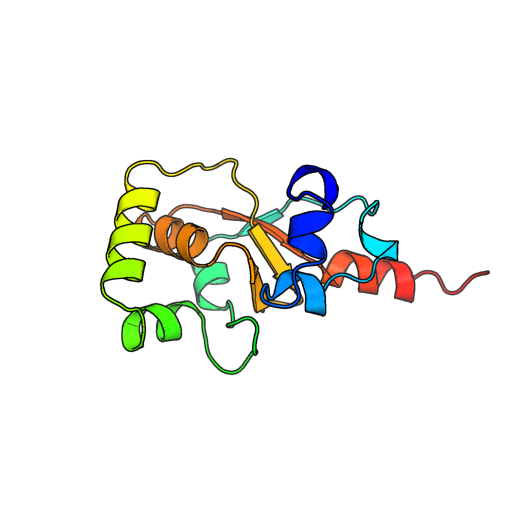-2.228 -0.684 1.00 91.50 91 ILE A CA 1
ATOM 728 C C . ILE A 1 91 ? 7.077 -0.725 -0.660 1.00 91.50 91 ILE A C 1
ATOM 730 O O . ILE A 1 91 ? 7.936 0.037 -0.229 1.00 91.50 91 ILE A O 1
ATOM 734 N N . ASP A 1 92 ? 5.866 -0.317 -1.040 1.00 90.62 92 ASP A N 1
ATOM 735 C CA . ASP A 1 92 ? 5.396 1.063 -0.945 1.00 90.62 92 ASP A CA 1
ATOM 736 C C . ASP A 1 92 ? 3.909 1.109 -0.563 1.00 90.62 92 ASP A C 1
ATOM 738 O O . ASP A 1 92 ? 3.146 0.189 -0.856 1.00 90.62 92 ASP A O 1
ATOM 742 N N 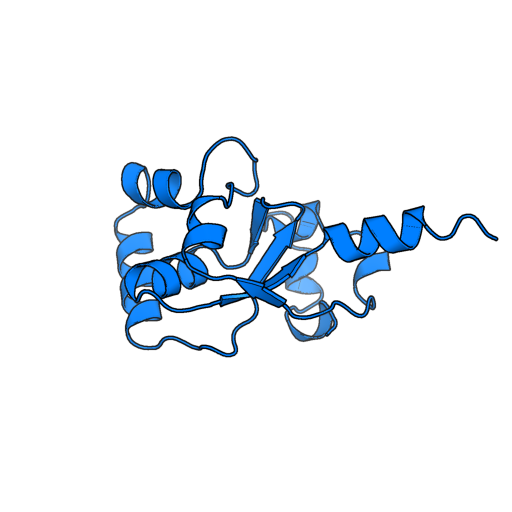. GLY A 1 93 ? 3.489 2.194 0.092 1.00 93.06 93 GLY A N 1
ATOM 743 C CA . GLY A 1 93 ? 2.086 2.447 0.425 1.00 93.06 93 GLY A CA 1
ATOM 744 C C . GLY A 1 93 ? 1.676 2.114 1.861 1.00 93.06 93 GLY A C 1
ATOM 745 O O . GLY A 1 93 ? 0.482 2.077 2.147 1.00 93.06 93 GLY A O 1
ATOM 746 N N . TYR A 1 94 ? 2.631 1.934 2.782 1.00 94.62 94 TYR A N 1
ATOM 747 C CA . TYR A 1 94 ? 2.390 1.625 4.206 1.00 94.62 94 TYR A CA 1
ATOM 748 C C . TYR A 1 94 ? 1.259 2.450 4.829 1.00 94.62 94 TYR A C 1
ATOM 750 O O . TYR A 1 94 ? 0.286 1.902 5.341 1.00 94.62 94 TYR A O 1
ATOM 758 N N . HIS A 1 95 ? 1.380 3.779 4.781 1.00 95.62 95 HIS A N 1
ATOM 759 C CA . HIS A 1 95 ? 0.428 4.676 5.436 1.00 95.62 95 HIS A CA 1
ATOM 760 C C . HIS A 1 95 ? -0.959 4.616 4.788 1.00 95.62 95 HIS A C 1
ATOM 762 O O . HIS A 1 95 ? -1.963 4.709 5.487 1.00 95.62 95 HIS A O 1
ATOM 768 N N . HIS A 1 96 ? -1.018 4.397 3.472 1.00 97.50 96 HIS A N 1
ATOM 769 C CA . HIS A 1 96 ? -2.278 4.257 2.751 1.00 97.50 96 HIS A CA 1
ATOM 770 C C . HIS A 1 96 ? -2.982 2.934 3.092 1.00 97.50 96 HIS A C 1
ATOM 772 O O . HIS A 1 96 ? -4.184 2.928 3.349 1.00 97.50 96 HIS A O 1
ATOM 778 N N . ILE A 1 97 ? -2.227 1.833 3.202 1.00 97.88 97 ILE A N 1
ATOM 779 C CA . ILE A 1 97 ? -2.742 0.543 3.682 1.00 97.88 97 ILE A CA 1
ATOM 780 C C . ILE A 1 97 ? -3.284 0.673 5.108 1.00 97.88 97 ILE A C 1
ATOM 782 O O . ILE A 1 97 ? -4.382 0.202 5.397 1.00 97.88 97 ILE A O 1
ATOM 786 N N . MET A 1 98 ? -2.553 1.352 5.996 1.00 98.06 98 MET A N 1
ATOM 787 C CA . MET A 1 98 ? -3.011 1.572 7.370 1.00 98.06 98 MET A CA 1
ATOM 788 C C . MET A 1 98 ? -4.246 2.475 7.447 1.00 98.06 98 MET A C 1
ATOM 790 O O . MET A 1 98 ? -5.117 2.230 8.280 1.00 98.06 98 MET A O 1
ATOM 794 N N . ALA A 1 99 ? -4.355 3.482 6.575 1.00 97.62 99 ALA A N 1
ATOM 795 C CA . ALA A 1 99 ? -5.553 4.309 6.468 1.00 97.62 99 ALA A CA 1
ATOM 796 C C . ALA A 1 99 ? -6.769 3.468 6.045 1.00 97.62 99 ALA A C 1
ATOM 798 O O . ALA A 1 99 ? -7.807 3.531 6.701 1.00 97.62 99 ALA A O 1
ATOM 799 N N . ALA A 1 100 ? -6.625 2.612 5.028 1.00 97.75 100 ALA A N 1
ATOM 800 C CA . ALA A 1 100 ? -7.686 1.689 4.623 1.00 97.75 100 ALA A CA 1
ATOM 801 C C . ALA A 1 100 ? -8.072 0.718 5.748 1.00 97.75 100 ALA A C 1
ATOM 803 O O . ALA A 1 100 ? -9.254 0.516 6.014 1.00 97.75 100 ALA A O 1
ATOM 804 N N . TYR A 1 101 ? -7.082 0.166 6.456 1.00 97.88 101 TYR A N 1
ATOM 805 C CA . TYR A 1 101 ? -7.297 -0.725 7.596 1.00 97.88 101 TYR A CA 1
ATOM 806 C C . TYR A 1 101 ? -8.118 -0.051 8.705 1.00 97.88 101 TYR A C 1
ATOM 808 O O . TYR A 1 101 ? -9.076 -0.634 9.208 1.00 97.88 101 TYR A O 1
ATOM 816 N N . GLN A 1 102 ? -7.793 1.201 9.047 1.00 96.81 102 GLN A N 1
ATOM 817 C CA . GLN A 1 102 ? -8.531 1.996 10.035 1.00 96.81 102 GLN A CA 1
ATOM 818 C C . GLN A 1 102 ? -9.989 2.247 9.624 1.00 96.81 102 GLN A C 1
ATOM 820 O O . GLN A 1 102 ? -10.870 2.296 10.483 1.00 96.81 102 GLN A O 1
ATOM 825 N N . LEU A 1 103 ? -10.242 2.398 8.324 1.00 97.00 103 LEU A N 1
ATOM 826 C CA . LEU A 1 103 ? -11.574 2.630 7.763 1.00 97.00 103 LEU A CA 1
ATOM 827 C C . LEU A 1 103 ? -12.345 1.338 7.457 1.00 97.00 103 LEU A C 1
ATOM 829 O O . LEU A 1 103 ? -13.527 1.409 7.128 1.00 97.00 103 LEU A O 1
ATOM 833 N N . ASN A 1 104 ? -11.709 0.168 7.594 1.00 97.25 104 ASN A N 1
ATOM 834 C CA . ASN A 1 104 ? -12.233 -1.121 7.135 1.00 97.25 104 ASN A CA 1
ATOM 835 C C . ASN A 1 104 ? -12.571 -1.116 5.625 1.00 97.25 104 ASN A C 1
ATOM 837 O O . ASN A 1 104 ? -13.583 -1.673 5.195 1.00 97.25 104 ASN A O 1
ATOM 841 N N . GLU A 1 105 ? -11.704 -0.482 4.835 1.00 97.50 105 GLU A N 1
ATOM 842 C CA . GLU A 1 105 ? -11.783 -0.372 3.376 1.00 97.50 105 GLU A CA 1
ATOM 843 C C . GLU A 1 105 ? -10.816 -1.337 2.675 1.00 97.50 105 GLU A C 1
ATOM 845 O O . GLU A 1 105 ? -9.908 -1.916 3.279 1.00 97.50 105 GLU A O 1
ATOM 850 N N . THR A 1 106 ? -11.011 -1.521 1.370 1.00 97.69 106 THR A N 1
ATOM 851 C CA . THR A 1 106 ? -10.104 -2.312 0.525 1.00 97.69 106 THR A CA 1
ATOM 852 C C . THR A 1 106 ? -9.021 -1.453 -0.125 1.00 97.69 106 THR A C 1
ATOM 854 O O . THR A 1 106 ? -9.256 -0.282 -0.404 1.00 97.69 106 THR A O 1
ATOM 857 N N . VAL A 1 107 ? -7.873 -2.051 -0.460 1.00 97.56 107 VAL A N 1
ATOM 858 C CA . VAL A 1 107 ? -6.750 -1.362 -1.128 1.00 97.56 107 VAL A CA 1
ATOM 859 C C . VAL A 1 107 ? -6.448 -2.004 -2.476 1.00 97.56 107 VAL A C 1
ATOM 861 O O . VAL A 1 107 ? -6.424 -3.231 -2.597 1.00 97.56 107 VAL A O 1
ATOM 864 N N . ARG A 1 108 ? -6.192 -1.186 -3.500 1.00 97.50 108 ARG A N 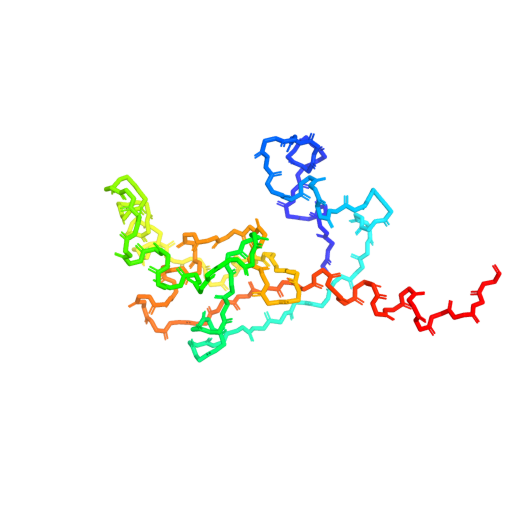1
ATOM 865 C CA . ARG A 1 108 ? -5.707 -1.662 -4.800 1.00 97.50 108 ARG A CA 1
ATOM 866 C C . ARG A 1 108 ? -4.201 -1.871 -4.747 1.00 97.50 108 ARG A C 1
ATOM 868 O O . ARG A 1 108 ? -3.483 -1.024 -4.229 1.00 97.50 108 ARG A O 1
ATOM 875 N N . TYR A 1 109 ? -3.702 -2.957 -5.321 1.00 96.00 109 TYR A N 1
ATOM 876 C CA . TYR A 1 109 ? -2.273 -3.258 -5.288 1.00 96.00 109 TYR A CA 1
ATOM 877 C C . TYR A 1 109 ? -1.781 -4.007 -6.520 1.00 96.00 109 TYR A C 1
ATOM 879 O O . TYR A 1 109 ? -2.561 -4.666 -7.212 1.00 96.00 109 TYR A O 1
ATOM 887 N N . ILE A 1 110 ? -0.475 -3.929 -6.751 1.00 92.81 110 ILE A N 1
ATOM 888 C CA . ILE A 1 110 ? 0.273 -4.824 -7.637 1.00 92.81 110 ILE A CA 1
ATOM 889 C C . ILE A 1 110 ? 1.227 -5.683 -6.803 1.00 92.81 110 ILE A C 1
ATOM 891 O O . ILE A 1 110 ? 1.720 -5.237 -5.764 1.00 92.81 110 ILE A O 1
ATOM 895 N N . ASP A 1 111 ? 1.464 -6.918 -7.244 1.00 91.50 111 ASP A N 1
ATOM 896 C CA . ASP A 1 111 ? 2.431 -7.826 -6.624 1.00 91.50 111 ASP A CA 1
ATOM 897 C C . ASP A 1 111 ? 3.624 -8.017 -7.561 1.00 91.50 111 ASP A C 1
ATOM 899 O O . ASP A 1 111 ? 3.479 -8.538 -8.668 1.00 91.50 111 ASP A O 1
ATOM 903 N N . MET A 1 112 ? 4.807 -7.609 -7.111 1.00 85.94 112 MET A N 1
ATOM 904 C CA . MET A 1 112 ? 6.061 -7.756 -7.849 1.00 85.94 112 MET A CA 1
ATOM 905 C C . MET A 1 112 ? 6.382 -9.223 -8.161 1.00 85.94 112 MET A C 1
ATOM 907 O O . MET A 1 112 ? 7.007 -9.522 -9.179 1.00 85.94 112 MET A O 1
ATOM 911 N N . ASN A 1 113 ? 5.893 -10.160 -7.345 1.00 84.31 113 ASN A N 1
ATOM 912 C CA . ASN A 1 113 ? 6.087 -11.588 -7.569 1.00 84.31 113 ASN A CA 1
ATOM 913 C C . ASN A 1 113 ? 5.312 -12.140 -8.782 1.00 84.31 113 ASN A C 1
ATOM 915 O O . ASN A 1 113 ? 5.646 -13.221 -9.281 1.00 84.31 113 ASN A O 1
ATOM 919 N N . ASP A 1 114 ? 4.326 -11.403 -9.305 1.00 78.25 114 ASP A N 1
ATOM 920 C CA . ASP A 1 114 ? 3.651 -11.777 -10.553 1.00 78.25 114 ASP A CA 1
ATOM 921 C C . ASP A 1 114 ? 4.651 -11.799 -11.728 1.00 78.25 114 ASP A C 1
ATOM 923 O O . ASP A 1 114 ? 4.629 -12.733 -12.532 1.00 78.25 114 ASP A O 1
ATOM 927 N N . VAL A 1 115 ? 5.611 -10.863 -11.762 1.00 68.44 115 VAL A N 1
ATOM 928 C CA . VAL A 1 115 ? 6.658 -10.796 -12.802 1.00 68.44 115 VAL A CA 1
ATOM 929 C C . VAL A 1 115 ? 7.584 -12.005 -12.714 1.00 68.44 115 VAL A C 1
ATOM 931 O O . VAL A 1 115 ? 7.805 -12.717 -13.695 1.00 68.44 115 VAL A O 1
ATOM 934 N N . TYR A 1 116 ? 8.105 -12.288 -11.515 1.00 60.75 116 TYR A N 1
ATOM 935 C CA . TYR A 1 116 ? 9.053 -13.384 -11.309 1.00 60.75 116 TYR A CA 1
ATOM 936 C C . TYR A 1 116 ? 8.435 -14.752 -11.603 1.00 60.75 116 TYR A C 1
ATOM 938 O O . TYR A 1 116 ? 9.149 -15.681 -11.993 1.00 60.75 116 TYR A O 1
ATOM 946 N N . THR A 1 117 ? 7.119 -14.890 -11.439 1.00 57.16 117 THR A N 1
ATOM 947 C CA . THR A 1 117 ? 6.400 -16.120 -11.775 1.00 57.16 117 THR A CA 1
ATOM 948 C C . THR A 1 117 ? 6.277 -16.291 -13.290 1.00 57.16 117 THR A C 1
ATOM 950 O O . THR A 1 117 ? 6.544 -17.383 -13.788 1.00 57.16 117 THR A O 1
ATOM 953 N N . GLU A 1 118 ? 5.969 -15.235 -14.047 1.00 52.56 118 GLU A N 1
ATOM 954 C CA . GLU A 1 118 ? 5.890 -15.299 -15.515 1.00 52.56 118 GLU A CA 1
ATOM 955 C C . GLU A 1 118 ? 7.261 -15.490 -16.182 1.00 52.56 118 GLU A C 1
ATOM 957 O O . GLU A 1 118 ? 7.399 -16.319 -17.087 1.00 52.56 118 GLU A O 1
ATOM 962 N N . VAL A 1 119 ? 8.303 -14.824 -15.674 1.00 51.97 119 VAL A N 1
ATOM 963 C CA . VAL A 1 119 ? 9.687 -14.984 -16.157 1.00 51.97 119 VAL A CA 1
ATOM 964 C C . VAL A 1 119 ? 10.235 -16.383 -15.835 1.00 51.97 119 VAL A C 1
ATOM 966 O O . VAL A 1 119 ? 10.974 -16.955 -16.632 1.00 51.97 119 VAL A O 1
ATOM 969 N N . ARG A 1 120 ? 9.838 -17.002 -14.710 1.00 43.91 120 ARG A N 1
ATOM 970 C CA . ARG A 1 120 ? 10.207 -18.398 -14.379 1.00 43.91 120 ARG A CA 1
ATOM 971 C C . ARG A 1 120 ? 9.364 -19.456 -15.093 1.00 43.91 120 ARG A C 1
ATOM 973 O O . ARG A 1 120 ? 9.809 -20.598 -15.193 1.00 43.91 120 ARG A O 1
ATOM 980 N N . MET A 1 121 ? 8.171 -19.106 -15.574 1.00 42.25 121 MET A N 1
ATOM 981 C CA . MET A 1 121 ? 7.295 -19.995 -16.352 1.00 42.25 121 MET A CA 1
ATOM 982 C C . MET A 1 121 ? 7.481 -19.857 -17.868 1.00 42.25 121 MET A C 1
ATOM 984 O O . MET A 1 121 ? 6.848 -20.602 -18.613 1.00 42.25 121 MET A O 1
ATOM 988 N N . SER A 1 122 ? 8.398 -18.995 -18.317 1.00 39.56 122 SER A N 1
ATOM 989 C CA . SER A 1 122 ? 8.916 -18.985 -19.688 1.00 39.56 122 SER A CA 1
ATOM 990 C C . SER A 1 122 ? 10.313 -19.617 -19.744 1.00 39.56 122 SER A C 1
ATOM 992 O O . SER A 1 122 ? 11.314 -18.907 -19.834 1.00 39.56 122 SER A O 1
ATOM 994 N N . PRO A 1 123 ? 10.437 -20.957 -19.688 1.00 40.75 123 PRO A N 1
ATOM 995 C CA . PRO A 1 123 ? 11.651 -21.614 -20.128 1.00 40.75 123 PRO A CA 1
ATOM 996 C C . PRO A 1 123 ? 11.637 -21.633 -21.659 1.00 40.75 123 PRO A C 1
ATOM 998 O O . PRO A 1 123 ? 11.210 -22.625 -22.223 1.00 40.75 123 PRO A O 1
ATOM 1001 N N . GLU A 1 124 ? 12.010 -20.530 -22.309 1.00 46.78 124 GLU A N 1
ATOM 1002 C CA . GLU A 1 124 ? 12.454 -20.429 -23.717 1.00 46.78 124 GLU A CA 1
ATOM 1003 C C . GLU A 1 124 ? 12.615 -18.926 -24.026 1.00 46.78 124 GLU A C 1
ATOM 1005 O O . GLU A 1 124 ? 11.690 -18.145 -23.822 1.00 46.78 124 GLU A O 1
ATOM 1010 N N . LEU A 1 125 ? 13.794 -18.433 -24.419 1.00 40.34 125 LEU A N 1
ATOM 1011 C CA . LEU A 1 125 ? 14.560 -18.829 -25.609 1.00 40.34 125 LEU A CA 1
ATOM 1012 C C . LEU A 1 125 ? 16.081 -18.778 -25.400 1.00 40.34 125 LEU A C 1
ATOM 1014 O O . LEU A 1 125 ? 16.575 -17.767 -24.851 1.00 40.34 125 LEU A O 1
#

Organism: NCBI:txid412755

Sequence (125 aa):
MKLIELYTNAEIRDESEALSHFVPMDDLDFDFTVKTMNISQIEDLLTWRGDMFLVASMRDHATPEQIDLINSMANDFDPDRCVVIDNGRVIDGYHHIMAAYQLNETVRYIDMNDVYTEVRMSPEL

pLDDT: mean 86.01, std 14.87, range [39.56, 98.06]